Protein AF-A0A292Q1Y1-F1 (afdb_monomer)

pLDDT: mean 87.37, std 14.13, range [41.09, 98.19]

Radius of gyration: 15.3 Å; Cα contacts (8 Å, |Δi|>4): 158; chains: 1; bounding box: 36×31×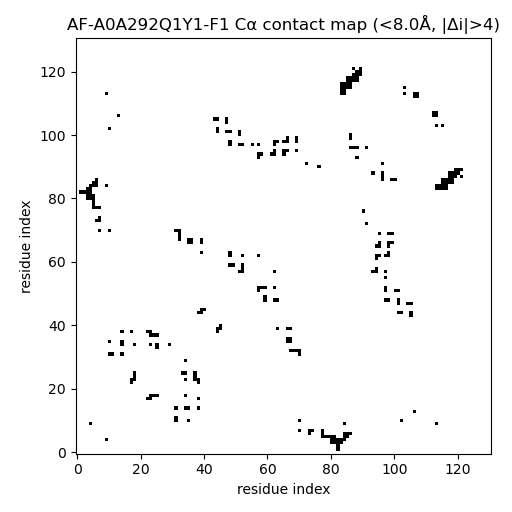50 Å

Organism: NCBI:txid59557

Secondary structure (DSSP, 8-state):
------HHHHHHHHHHHHHHTTSS---TT--HHHHHHHHHTSHHHHHHHHHHHHHTT--HHHHHHHHTTHHHHHTT--PPPPSSEEEEGGGS-HHHHHHHHHHHHHGGGSSSPPPEEEESS----------

Foldseek 3Di:
DLWQAELLRQLVVLLVVCPVVVVFDDPPPDDSLRSLLRVLPDPLLLVLLVVLCVVLVHDSVLLSVCSNVLNVQSVVVDDPRHSAYEAECVSDPSSSSSNSVSSLVSCPPPPPRGHYDYHDDPPPPDDDPDD

Sequence (131 aa):
MKGNFNVRGALEWMVYFAKETGKIQVPKYAGVQTMLNALAGTLRFEEIARKVAVDRCLKFDRLSFRATCLYDEVSKHVHENDLMITVRVKDFTPDECGALIAYLELQKEWPAPLNWVLEEKPVEHGPKATT

Solvent-accessible surface area (backbone atoms only — not comparable to full-atom values): 7664 Å² total; per-residue (Å²): 132,93,66,56,25,26,62,49,53,46,54,52,50,50,42,51,51,32,47,77,71,62,76,39,88,72,64,96,84,60,50,68,53,60,41,42,38,48,48,56,69,31,71,70,35,45,56,42,33,48,49,46,15,60,79,66,77,48,56,48,69,56,19,57,54,32,45,60,57,39,58,67,57,41,65,72,65,75,60,76,62,29,88,48,26,62,50,48,52,91,82,40,55,73,41,46,47,43,29,51,48,26,55,58,56,59,41,63,83,42,89,82,49,80,59,66,48,78,38,87,61,84,81,79,75,67,82,79,81,80,126

Structure (mmCIF, N/CA/C/O backbone):
data_AF-A0A292Q1Y1-F1
#
_entry.id   AF-A0A292Q1Y1-F1
#
loop_
_atom_site.group_PDB
_atom_site.id
_atom_site.type_symbol
_atom_site.label_atom_id
_atom_site.label_alt_id
_atom_site.label_comp_id
_atom_site.label_asym_id
_atom_site.label_entity_id
_atom_site.label_seq_id
_atom_site.pdbx_PDB_ins_code
_atom_site.Cartn_x
_atom_site.Cartn_y
_atom_site.Cartn_z
_atom_site.occupancy
_atom_site.B_iso_or_equiv
_atom_site.auth_seq_id
_atom_site.auth_comp_id
_atom_site.auth_asym_id
_atom_site.auth_atom_id
_atom_site.pdbx_PDB_model_num
ATOM 1 N N . MET A 1 1 ? -19.119 -9.244 1.394 1.00 41.09 1 MET A N 1
ATOM 2 C CA . MET A 1 1 ? -19.296 -8.490 0.136 1.00 41.09 1 MET A CA 1
ATOM 3 C C . MET A 1 1 ? -18.431 -9.151 -0.927 1.00 41.09 1 MET A C 1
ATOM 5 O O . MET A 1 1 ? -17.238 -9.271 -0.699 1.00 41.09 1 MET A O 1
ATOM 9 N N . LYS A 1 2 ? -19.005 -9.633 -2.036 1.00 46.16 2 LYS A N 1
ATOM 10 C CA . LYS A 1 2 ? -18.237 -9.931 -3.258 1.00 46.16 2 LYS A CA 1
ATOM 11 C C . LYS A 1 2 ? -18.226 -8.633 -4.061 1.00 46.16 2 LYS A C 1
ATOM 13 O O . LYS A 1 2 ? -19.143 -8.397 -4.837 1.00 46.16 2 LYS A O 1
ATOM 18 N N . GLY A 1 3 ? -17.328 -7.718 -3.712 1.00 54.69 3 GLY A N 1
ATOM 19 C CA . GLY A 1 3 ? -17.230 -6.441 -4.412 1.00 54.69 3 GLY A CA 1
ATOM 20 C C . GLY A 1 3 ? -16.403 -6.635 -5.672 1.00 54.69 3 GLY A C 1
ATOM 21 O O . GLY A 1 3 ? -15.269 -7.094 -5.576 1.00 54.69 3 GLY A O 1
ATOM 22 N N . ASN A 1 4 ? -16.974 -6.316 -6.832 1.00 65.69 4 ASN A N 1
ATOM 23 C CA . ASN A 1 4 ? -16.168 -6.109 -8.025 1.00 65.69 4 ASN A CA 1
ATOM 24 C C . ASN A 1 4 ? -15.460 -4.767 -7.829 1.00 65.69 4 ASN A C 1
ATOM 26 O O . ASN A 1 4 ? -16.128 -3.734 -7.743 1.00 65.69 4 ASN A O 1
ATOM 30 N N . PHE A 1 5 ? -14.138 -4.786 -7.717 1.00 72.56 5 PHE A N 1
ATOM 31 C CA . PHE A 1 5 ? -13.335 -3.591 -7.489 1.00 72.56 5 PHE A CA 1
ATOM 32 C C . PHE A 1 5 ? -12.304 -3.467 -8.603 1.00 72.56 5 PHE A C 1
ATOM 34 O O . PHE A 1 5 ? -11.547 -4.399 -8.870 1.00 72.56 5 PHE A O 1
ATOM 41 N N . ASN A 1 6 ? -12.221 -2.289 -9.214 1.00 85.31 6 ASN A N 1
ATOM 42 C CA . ASN A 1 6 ? -10.988 -1.882 -9.877 1.00 85.31 6 ASN A CA 1
ATOM 43 C C . ASN A 1 6 ? -9.935 -1.459 -8.829 1.00 85.31 6 ASN A C 1
ATOM 45 O O . ASN A 1 6 ? -10.213 -1.378 -7.630 1.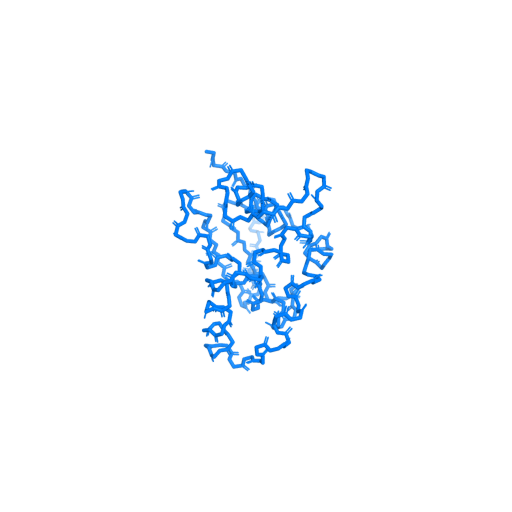00 85.31 6 ASN A O 1
ATOM 49 N N . VAL A 1 7 ? -8.709 -1.176 -9.278 1.00 88.56 7 VAL A N 1
ATOM 50 C CA . VAL A 1 7 ? -7.589 -0.799 -8.394 1.00 88.56 7 VAL A CA 1
ATOM 51 C C . VAL A 1 7 ? -7.935 0.411 -7.515 1.00 88.56 7 VAL A C 1
ATOM 53 O O . VAL A 1 7 ? -7.597 0.429 -6.333 1.00 88.56 7 VAL A O 1
ATOM 56 N N . ARG A 1 8 ? -8.670 1.392 -8.054 1.00 92.06 8 ARG A N 1
ATOM 57 C CA . ARG A 1 8 ? -9.127 2.559 -7.290 1.00 92.06 8 ARG A CA 1
ATOM 58 C C . ARG A 1 8 ? -10.057 2.150 -6.151 1.00 92.06 8 ARG A C 1
ATOM 60 O O . ARG A 1 8 ? -9.803 2.503 -5.002 1.00 92.06 8 ARG A O 1
ATOM 67 N N . GLY A 1 9 ? -11.101 1.386 -6.465 1.00 90.88 9 GLY A N 1
ATOM 68 C CA . GLY A 1 9 ? -12.071 0.908 -5.482 1.00 90.88 9 GLY A CA 1
ATOM 69 C C . GLY A 1 9 ? -11.427 0.034 -4.405 1.00 90.88 9 GLY A C 1
ATOM 70 O O . GLY A 1 9 ? -11.816 0.105 -3.243 1.00 90.88 9 GLY A O 1
ATOM 71 N N . ALA A 1 10 ? -10.392 -0.732 -4.760 1.00 92.00 10 ALA A N 1
ATOM 72 C CA . ALA A 1 10 ? -9.616 -1.503 -3.799 1.00 92.00 10 ALA A CA 1
ATOM 73 C C . ALA A 1 10 ? -8.876 -0.608 -2.793 1.00 92.00 10 ALA A C 1
ATOM 75 O O . ALA A 1 10 ? -8.958 -0.847 -1.589 1.00 92.00 10 ALA A O 1
AT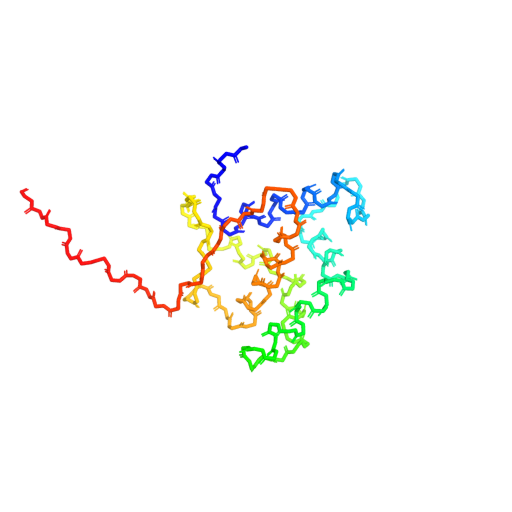OM 76 N N . LEU A 1 11 ? -8.197 0.444 -3.265 1.00 94.00 11 LEU A N 1
ATOM 77 C CA . LEU A 1 11 ? -7.515 1.398 -2.386 1.00 94.00 11 LEU A CA 1
ATOM 78 C C . LEU A 1 11 ? -8.503 2.155 -1.492 1.00 94.00 11 LEU A C 1
ATOM 80 O O . LEU A 1 11 ? -8.236 2.316 -0.302 1.00 94.00 11 LEU A O 1
ATOM 84 N N . GLU A 1 12 ? -9.649 2.574 -2.038 1.00 94.44 12 GLU A N 1
ATOM 85 C CA . GLU A 1 12 ? -10.730 3.196 -1.266 1.00 94.44 12 GLU A CA 1
ATOM 86 C C . GLU A 1 12 ? -11.222 2.249 -0.158 1.00 94.44 12 GLU A C 1
ATOM 88 O O . GLU A 1 12 ? -11.217 2.621 1.017 1.00 94.44 12 GLU A O 1
ATOM 93 N N . TRP A 1 13 ? -11.568 1.001 -0.495 1.00 93.06 13 TRP A N 1
ATOM 94 C CA . TRP A 1 13 ? -11.984 -0.001 0.490 1.00 93.06 13 TRP A CA 1
ATOM 95 C C . TRP A 1 13 ? -10.931 -0.189 1.583 1.00 93.06 13 TRP A C 1
ATOM 97 O O . TRP A 1 13 ? -11.262 -0.172 2.769 1.00 93.06 13 TRP A O 1
ATOM 107 N N . MET A 1 14 ? -9.658 -0.310 1.197 1.00 94.56 14 MET A N 1
ATOM 108 C CA . MET A 1 14 ? -8.575 -0.531 2.144 1.00 94.56 14 MET A CA 1
ATOM 109 C C . MET A 1 14 ? -8.439 0.604 3.158 1.00 94.56 14 MET A C 1
ATOM 111 O O . MET A 1 14 ? -8.292 0.339 4.352 1.00 94.56 14 MET A O 1
ATOM 115 N N . VAL A 1 15 ? -8.470 1.865 2.715 1.00 95.69 15 VAL A N 1
ATOM 116 C CA . VAL A 1 15 ? -8.299 2.995 3.639 1.00 95.69 15 VAL A CA 1
ATOM 117 C C . VAL A 1 15 ? -9.472 3.143 4.598 1.00 95.69 15 VAL A C 1
ATOM 119 O O . VAL A 1 15 ? -9.258 3.435 5.776 1.00 95.69 15 VAL A O 1
ATOM 122 N N . TYR A 1 16 ? -10.701 2.904 4.130 1.00 94.81 16 TYR A N 1
ATOM 123 C CA . TYR A 1 16 ? -11.882 2.949 4.987 1.00 94.81 16 TYR A CA 1
ATOM 124 C C . TYR A 1 16 ? -11.877 1.794 5.982 1.00 94.81 16 TYR A C 1
ATOM 126 O O . TYR A 1 16 ? -12.045 2.032 7.176 1.00 94.81 16 TYR A O 1
ATOM 134 N N . PHE A 1 17 ? -11.556 0.581 5.530 1.00 94.31 17 PHE A N 1
ATOM 135 C CA . PHE A 1 17 ? -11.391 -0.570 6.411 1.00 94.31 17 PHE A CA 1
ATOM 136 C C . PHE A 1 17 ? -10.322 -0.314 7.481 1.00 94.31 17 PHE A C 1
ATOM 138 O O . PHE A 1 17 ? -10.547 -0.547 8.669 1.00 94.31 17 PHE A O 1
ATOM 145 N N . ALA A 1 18 ? -9.156 0.205 7.089 1.00 94.75 18 ALA A N 1
ATOM 146 C CA . ALA A 1 18 ? -8.069 0.506 8.013 1.00 94.75 18 ALA A CA 1
ATOM 147 C C . ALA A 1 18 ? -8.460 1.565 9.051 1.00 94.75 18 ALA A C 1
ATOM 149 O O . ALA A 1 18 ? -8.109 1.434 10.224 1.00 94.75 18 ALA A O 1
ATOM 150 N N . LYS A 1 19 ? -9.202 2.597 8.639 1.00 95.38 19 LYS A N 1
ATOM 151 C CA . LYS A 1 19 ? -9.719 3.630 9.538 1.00 95.38 19 LYS A CA 1
ATOM 152 C C . LYS A 1 19 ? -10.752 3.066 10.516 1.00 95.38 19 LYS A C 1
ATOM 154 O O . LYS A 1 19 ? -10.638 3.301 11.714 1.00 95.38 19 LYS A O 1
ATOM 159 N N . GLU A 1 20 ? -11.737 2.317 10.026 1.00 94.06 20 GLU A N 1
ATOM 160 C CA . GLU A 1 20 ? -12.821 1.749 10.842 1.00 94.06 20 GLU A CA 1
ATOM 161 C C . GLU A 1 20 ? -12.319 0.698 11.837 1.00 94.06 20 GLU A C 1
ATOM 163 O O . GLU A 1 20 ? -12.832 0.598 12.948 1.00 94.06 20 GLU A O 1
ATOM 168 N N . THR A 1 21 ? -11.278 -0.050 11.469 1.00 93.62 21 THR A N 1
ATOM 169 C CA . THR A 1 21 ? -10.661 -1.071 12.332 1.00 93.62 21 THR A CA 1
ATOM 170 C C . THR A 1 21 ? -9.507 -0.545 13.188 1.00 93.62 21 THR A C 1
ATOM 172 O O . THR A 1 21 ? -8.843 -1.328 13.866 1.00 93.62 21 THR A O 1
ATOM 175 N N . GLY A 1 22 ? -9.246 0.767 13.172 1.00 93.44 22 GLY A N 1
ATOM 176 C CA . GLY A 1 22 ? -8.222 1.404 14.005 1.00 93.44 22 GLY A CA 1
ATOM 177 C C . GLY A 1 22 ? -6.773 1.096 13.610 1.00 93.44 22 GLY A C 1
ATOM 178 O O . GLY A 1 22 ? -5.865 1.346 14.399 1.00 93.44 22 GLY A O 1
ATOM 179 N N . LYS A 1 23 ? -6.529 0.575 12.400 1.00 93.44 23 LYS A N 1
ATOM 180 C CA . LYS A 1 23 ? -5.173 0.336 11.861 1.00 93.44 23 LYS A CA 1
ATOM 181 C C . LYS A 1 23 ? -4.429 1.632 11.544 1.00 93.44 23 LYS A C 1
ATOM 183 O O . LYS A 1 23 ? -3.203 1.637 11.518 1.00 93.44 23 LYS A O 1
ATOM 188 N N . ILE A 1 24 ? -5.167 2.712 11.297 1.00 95.31 24 ILE A N 1
ATOM 189 C CA . ILE A 1 24 ? -4.640 4.066 11.118 1.00 95.31 24 ILE A CA 1
ATOM 190 C C . ILE A 1 24 ? -5.460 5.058 11.940 1.00 95.31 24 ILE A C 1
ATOM 192 O O . ILE A 1 24 ? -6.661 4.876 12.139 1.00 95.31 24 ILE A O 1
ATOM 196 N N . GLN A 1 25 ? -4.818 6.140 12.372 1.00 95.00 25 GLN A N 1
AT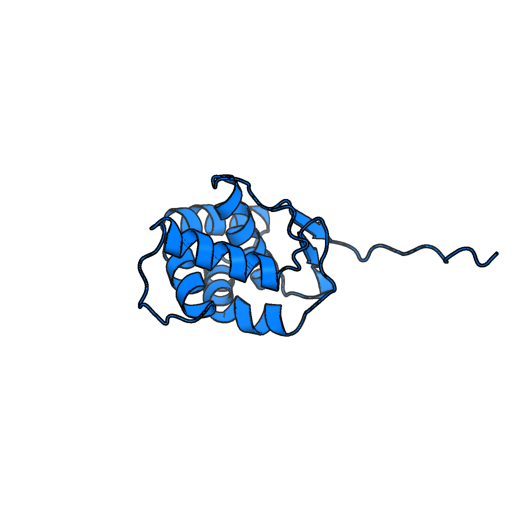OM 197 C CA . GLN A 1 25 ? -5.479 7.272 13.014 1.00 95.00 25 GLN A CA 1
ATOM 198 C C . GLN A 1 25 ? -5.367 8.488 12.102 1.00 95.00 25 GLN A C 1
ATOM 200 O O . GLN A 1 25 ? -4.274 8.935 11.768 1.00 95.00 25 GLN A O 1
ATOM 205 N N . VAL A 1 26 ? -6.512 9.010 11.677 1.00 95.31 26 VAL A N 1
ATOM 206 C CA . VAL A 1 26 ? -6.605 10.139 10.749 1.00 95.31 26 VAL A CA 1
ATOM 207 C C . VAL A 1 26 ? -7.750 11.063 11.165 1.00 95.31 26 VAL A C 1
ATOM 209 O O . VAL A 1 26 ? -8.695 10.606 11.817 1.00 95.31 26 VAL A O 1
ATOM 212 N N . PRO A 1 27 ? -7.728 12.350 10.772 1.00 94.12 27 PRO A N 1
ATOM 213 C CA . PRO A 1 27 ? -8.857 13.249 10.985 1.00 94.12 27 PRO A CA 1
ATOM 214 C C . PRO A 1 27 ? -10.176 12.686 10.437 1.00 94.12 27 PRO A C 1
ATOM 216 O O . PRO A 1 27 ? -10.201 11.947 9.448 1.00 94.12 27 PRO A O 1
ATOM 219 N N . LYS A 1 28 ? -11.302 13.093 11.041 1.00 87.12 28 LYS A N 1
ATOM 220 C CA . LYS A 1 28 ? -12.647 12.611 10.675 1.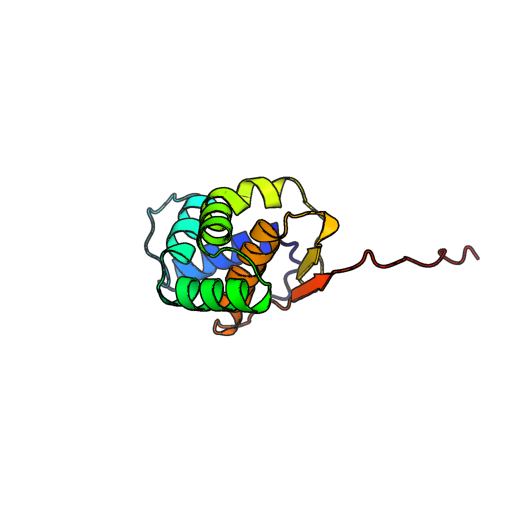00 87.12 28 LYS A CA 1
ATOM 221 C C . LYS A 1 28 ? -12.918 12.695 9.168 1.00 87.12 28 LYS A C 1
ATOM 223 O O . LYS A 1 28 ? -13.454 11.740 8.608 1.00 87.12 28 LYS A O 1
ATOM 228 N N . TYR A 1 29 ? -12.494 13.783 8.527 1.00 91.06 29 TYR A N 1
ATOM 229 C CA . TYR A 1 29 ? -12.717 14.072 7.106 1.00 91.06 29 TYR A CA 1
ATOM 230 C C . TYR A 1 29 ? -11.444 13.945 6.252 1.00 91.06 29 TYR A C 1
ATOM 232 O O . TYR A 1 29 ? -11.281 14.666 5.273 1.00 91.06 29 TYR A O 1
ATOM 240 N N . ALA A 1 30 ? -10.518 13.057 6.626 1.00 93.25 30 ALA A N 1
ATOM 241 C CA . ALA A 1 30 ? -9.339 12.779 5.809 1.00 93.25 30 ALA A CA 1
ATOM 242 C C . ALA A 1 30 ? -9.727 12.208 4.432 1.00 93.25 30 ALA A C 1
ATOM 244 O O . ALA A 1 30 ? -10.577 11.320 4.344 1.00 93.25 30 ALA A O 1
ATOM 245 N N . GLY A 1 31 ? -9.085 12.708 3.372 1.00 95.19 31 GLY A N 1
ATOM 246 C CA . GLY A 1 31 ? -9.222 12.171 2.017 1.00 95.19 31 GLY A CA 1
ATOM 247 C C . GLY A 1 31 ? -8.467 10.851 1.831 1.00 95.19 31 GLY A C 1
ATOM 248 O O . GLY A 1 31 ? -7.636 10.476 2.661 1.00 95.19 31 GLY A O 1
ATOM 249 N N . VAL A 1 32 ? -8.725 10.158 0.716 1.00 95.69 32 VAL A N 1
ATOM 250 C CA . VAL A 1 32 ? -8.134 8.837 0.423 1.00 95.69 32 VAL A CA 1
ATOM 251 C C . VAL A 1 32 ? -6.609 8.879 0.430 1.00 95.69 32 VAL A C 1
ATOM 253 O O . VAL A 1 32 ? -5.999 8.093 1.147 1.00 95.69 32 VAL A O 1
ATOM 256 N N . GLN A 1 33 ? -5.981 9.842 -0.255 1.00 96.25 33 GLN A N 1
ATOM 257 C CA . GLN A 1 33 ? -4.517 9.950 -0.263 1.00 96.25 33 GLN A CA 1
ATOM 258 C C . GLN A 1 33 ? -3.937 10.205 1.137 1.00 96.25 33 GLN A C 1
ATOM 260 O O . GLN A 1 33 ? -2.923 9.621 1.500 1.00 96.25 33 GLN A O 1
ATOM 265 N N . THR A 1 34 ? -4.593 11.014 1.975 1.00 96.31 34 THR A N 1
ATOM 266 C CA . THR A 1 34 ? -4.157 11.218 3.367 1.00 96.31 34 THR A CA 1
ATOM 267 C C . THR A 1 34 ? -4.185 9.911 4.159 1.00 96.31 34 THR A C 1
ATOM 269 O O . THR A 1 34 ? -3.273 9.637 4.936 1.00 96.31 34 THR A O 1
ATOM 272 N N . MET A 1 35 ? -5.209 9.084 3.952 1.00 97.19 35 MET A N 1
ATOM 273 C CA . MET A 1 35 ? -5.307 7.780 4.604 1.00 97.19 35 MET A CA 1
ATOM 274 C C . MET A 1 35 ? -4.305 6.762 4.040 1.00 97.19 35 MET A C 1
ATOM 276 O O . MET A 1 35 ? -3.734 5.988 4.807 1.00 97.19 35 MET A O 1
ATOM 280 N N . LEU A 1 36 ? -4.024 6.800 2.735 1.00 97.38 36 LEU A N 1
ATOM 281 C CA . LEU A 1 36 ? -2.953 6.016 2.112 1.00 97.38 36 LEU A CA 1
ATOM 282 C C . LEU A 1 36 ? -1.578 6.404 2.661 1.00 97.38 36 LEU A C 1
ATOM 284 O O . LEU A 1 36 ? -0.777 5.514 2.937 1.00 97.38 36 LEU A O 1
ATOM 288 N N . ASN A 1 37 ? -1.323 7.695 2.891 1.00 96.69 37 ASN A N 1
ATOM 289 C CA . ASN A 1 37 ? -0.087 8.170 3.520 1.00 96.69 37 ASN A CA 1
ATOM 290 C C . ASN A 1 37 ? 0.041 7.645 4.953 1.00 96.69 37 ASN A C 1
ATOM 292 O O . ASN A 1 37 ? 1.118 7.218 5.357 1.00 96.69 37 ASN A O 1
ATOM 296 N N . ALA A 1 38 ? -1.060 7.634 5.710 1.00 96.56 38 ALA A N 1
ATOM 297 C CA . ALA A 1 38 ? -1.073 7.065 7.054 1.00 96.56 38 ALA A CA 1
ATOM 298 C C . ALA A 1 38 ? -0.771 5.557 7.039 1.00 96.56 38 ALA A C 1
ATOM 300 O O . ALA A 1 38 ? 0.014 5.094 7.861 1.00 96.56 38 ALA A O 1
ATOM 301 N N . LEU A 1 39 ? -1.330 4.801 6.083 1.00 95.94 39 LEU A N 1
ATOM 302 C CA . LEU A 1 39 ? -0.985 3.389 5.880 1.00 95.94 39 LEU A CA 1
ATOM 303 C C . LEU A 1 39 ? 0.486 3.212 5.485 1.00 95.94 39 LEU A C 1
ATOM 305 O O . LEU A 1 39 ? 1.160 2.349 6.044 1.00 95.94 39 LEU A O 1
ATOM 309 N N . ALA A 1 40 ? 0.987 4.045 4.570 1.00 95.81 40 ALA A N 1
ATOM 310 C CA . ALA A 1 40 ? 2.371 3.999 4.110 1.00 95.81 40 ALA A CA 1
ATOM 311 C C . ALA A 1 40 ? 3.382 4.298 5.226 1.00 95.81 40 ALA A C 1
ATOM 313 O O . ALA A 1 40 ? 4.491 3.777 5.208 1.00 95.81 40 ALA A O 1
ATOM 314 N N . GLY A 1 41 ? 2.984 5.104 6.212 1.00 94.88 41 GLY A N 1
ATOM 315 C CA . GLY A 1 41 ? 3.781 5.404 7.400 1.00 94.88 41 GLY A CA 1
ATOM 316 C C . GLY A 1 41 ? 3.781 4.305 8.467 1.00 94.88 41 GLY A C 1
ATOM 317 O O . GLY A 1 41 ? 4.435 4.467 9.494 1.00 94.88 41 GLY A O 1
ATOM 318 N N . THR A 1 42 ? 3.048 3.202 8.280 1.00 95.25 42 THR A N 1
ATOM 319 C CA . THR A 1 42 ? 3.089 2.079 9.227 1.00 95.25 42 THR A CA 1
ATOM 320 C C . THR A 1 42 ? 4.350 1.239 9.027 1.00 95.25 42 THR A C 1
ATOM 322 O O . THR A 1 42 ? 4.749 0.969 7.894 1.00 95.25 42 THR A O 1
ATOM 325 N N . LEU A 1 43 ? 4.929 0.734 10.125 1.00 96.00 43 LEU A N 1
ATOM 326 C CA . LEU A 1 43 ? 6.081 -0.181 10.071 1.00 96.00 43 LEU A CA 1
ATOM 327 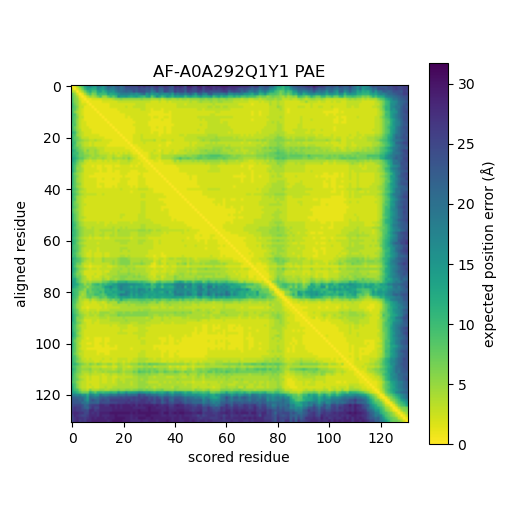C C . LEU A 1 43 ? 5.802 -1.400 9.181 1.00 96.00 43 LEU A C 1
ATOM 329 O O . LEU A 1 43 ? 6.662 -1.832 8.420 1.00 96.00 43 LEU A O 1
ATOM 333 N N . ARG A 1 44 ? 4.569 -1.920 9.229 1.00 95.50 44 ARG A N 1
ATOM 334 C CA . ARG A 1 44 ? 4.178 -3.084 8.432 1.00 95.50 44 ARG A CA 1
ATOM 335 C C . ARG A 1 44 ? 4.198 -2.793 6.935 1.00 95.50 44 ARG A C 1
ATOM 337 O O . ARG A 1 44 ? 4.664 -3.625 6.162 1.00 95.50 44 ARG A O 1
ATOM 344 N N . PHE A 1 45 ? 3.708 -1.625 6.519 1.00 95.94 45 PHE A N 1
ATOM 345 C CA . PHE A 1 45 ? 3.804 -1.226 5.120 1.00 95.94 45 PHE A CA 1
ATOM 346 C C . PHE A 1 45 ? 5.263 -1.055 4.700 1.00 95.94 45 PHE A C 1
ATOM 348 O O . PHE A 1 45 ? 5.637 -1.542 3.639 1.00 95.94 45 PHE A O 1
ATOM 355 N N . GLU A 1 46 ? 6.091 -0.413 5.527 1.00 97.06 46 GLU A N 1
ATOM 356 C CA . GLU A 1 46 ? 7.509 -0.215 5.227 1.00 97.06 46 GLU A CA 1
ATOM 357 C C . GLU A 1 46 ? 8.243 -1.547 4.995 1.00 97.06 46 GLU A C 1
ATOM 359 O O . GLU A 1 46 ? 8.953 -1.690 3.999 1.00 97.06 46 GLU A O 1
ATOM 364 N N . GLU A 1 47 ? 8.037 -2.542 5.862 1.00 97.56 47 GLU A N 1
ATOM 365 C CA . GLU A 1 47 ? 8.606 -3.889 5.709 1.00 97.56 47 GLU A CA 1
ATOM 366 C C . GLU A 1 47 ? 8.220 -4.525 4.368 1.00 97.56 47 GLU A C 1
ATOM 368 O O . GLU A 1 47 ? 9.073 -5.037 3.635 1.00 97.56 47 GLU A O 1
ATOM 373 N N . ILE A 1 48 ? 6.931 -4.462 4.028 1.00 97.69 48 ILE A N 1
ATOM 374 C CA . ILE A 1 48 ? 6.396 -5.008 2.780 1.00 97.69 48 ILE A CA 1
ATOM 375 C C . ILE A 1 48 ? 6.966 -4.249 1.579 1.00 97.69 48 ILE A C 1
ATOM 377 O O . ILE A 1 48 ? 7.445 -4.869 0.633 1.00 97.69 48 ILE A O 1
ATOM 381 N N . ALA A 1 49 ? 6.975 -2.918 1.619 1.00 97.12 49 ALA A N 1
ATOM 382 C CA . ALA A 1 49 ? 7.489 -2.070 0.551 1.00 97.12 49 ALA A CA 1
ATOM 383 C C . ALA A 1 49 ? 8.989 -2.294 0.305 1.00 97.12 49 ALA A C 1
ATOM 385 O O . ALA A 1 49 ? 9.421 -2.339 -0.848 1.00 97.12 49 ALA A O 1
ATOM 386 N N . ARG A 1 50 ? 9.790 -2.507 1.359 1.00 98.19 50 ARG A N 1
ATOM 387 C CA . ARG A 1 50 ? 11.207 -2.890 1.229 1.00 98.19 50 ARG A CA 1
ATOM 388 C C . ARG A 1 50 ? 11.360 -4.244 0.549 1.00 98.19 50 ARG A C 1
ATOM 390 O O . ARG A 1 50 ? 12.184 -4.367 -0.355 1.00 98.19 50 ARG A O 1
ATOM 397 N N . LYS A 1 51 ? 10.549 -5.235 0.931 1.00 97.88 51 LYS A N 1
ATOM 398 C CA . LYS A 1 51 ? 10.552 -6.549 0.280 1.00 97.88 51 LYS A CA 1
ATOM 399 C C . LYS A 1 51 ? 10.179 -6.443 -1.201 1.00 97.88 51 LYS A C 1
ATOM 401 O O . LYS A 1 51 ? 10.920 -6.934 -2.043 1.00 97.88 51 LYS A O 1
ATOM 406 N N . VAL A 1 52 ? 9.101 -5.728 -1.527 1.00 97.44 52 VAL A N 1
ATOM 407 C CA . VAL A 1 52 ? 8.680 -5.486 -2.917 1.00 97.44 52 VAL A CA 1
ATOM 408 C C . VAL A 1 52 ? 9.778 -4.780 -3.715 1.00 97.44 52 VAL A C 1
ATOM 410 O O . VAL A 1 52 ? 10.026 -5.141 -4.865 1.00 97.44 52 VAL A O 1
ATOM 413 N N . ALA A 1 53 ? 10.463 -3.801 -3.117 1.00 97.25 53 ALA A N 1
ATOM 414 C CA . ALA A 1 53 ? 11.564 -3.108 -3.774 1.00 97.25 53 ALA A CA 1
ATOM 415 C C . ALA A 1 53 ? 12.732 -4.053 -4.098 1.00 97.25 53 ALA A C 1
ATOM 417 O O . ALA A 1 53 ? 13.255 -4.005 -5.209 1.00 97.25 53 ALA A O 1
ATOM 418 N N . VAL A 1 54 ? 13.106 -4.945 -3.176 1.00 97.56 54 VAL A N 1
ATOM 419 C CA . VAL A 1 54 ? 14.141 -5.964 -3.417 1.00 97.56 54 VAL A CA 1
ATOM 420 C C . VAL A 1 54 ? 13.700 -6.944 -4.505 1.00 97.56 54 VAL A C 1
ATOM 422 O O . VAL A 1 54 ? 14.407 -7.101 -5.501 1.00 97.56 54 VAL A O 1
ATOM 425 N N . ASP A 1 55 ? 12.514 -7.536 -4.357 1.00 96.38 55 ASP A N 1
ATOM 426 C CA . ASP A 1 55 ? 11.996 -8.581 -5.248 1.00 96.38 55 ASP A CA 1
ATOM 427 C C . ASP A 1 55 ? 11.831 -8.086 -6.696 1.00 96.38 55 ASP A C 1
ATOM 429 O O . ASP A 1 55 ? 11.973 -8.859 -7.642 1.00 96.38 55 ASP A O 1
ATOM 433 N N . ARG A 1 56 ? 11.553 -6.789 -6.885 1.00 93.88 56 ARG A N 1
ATOM 434 C CA . ARG A 1 56 ? 11.353 -6.168 -8.206 1.00 93.88 56 ARG A CA 1
ATOM 435 C C . ARG A 1 56 ? 12.524 -5.298 -8.674 1.00 93.88 56 ARG A C 1
ATOM 437 O O . ARG A 1 56 ? 12.383 -4.594 -9.671 1.00 93.88 56 ARG A O 1
ATOM 444 N N . CYS A 1 57 ? 13.657 -5.321 -7.968 1.00 95.94 57 CYS A N 1
ATOM 445 C CA . CYS A 1 57 ? 14.835 -4.492 -8.260 1.00 95.94 57 CYS A CA 1
ATOM 446 C C . CYS A 1 57 ? 14.527 -2.979 -8.369 1.00 95.94 57 CYS A C 1
ATOM 448 O O . CYS A 1 57 ? 15.086 -2.272 -9.211 1.00 95.94 57 CYS A O 1
ATOM 450 N N . LEU A 1 58 ? 13.633 -2.473 -7.516 1.00 96.69 58 LEU A N 1
ATOM 451 C CA . LEU A 1 58 ? 13.236 -1.065 -7.443 1.00 96.69 58 LEU A CA 1
ATOM 452 C C . LEU A 1 58 ? 13.996 -0.325 -6.338 1.00 96.69 58 LEU A C 1
ATOM 454 O O . LEU A 1 58 ? 14.555 -0.913 -5.411 1.00 96.69 58 LEU A O 1
ATOM 458 N N . LYS A 1 59 ? 13.972 1.009 -6.399 1.00 96.69 59 LYS A N 1
ATOM 459 C CA . LYS A 1 59 ? 14.469 1.852 -5.306 1.00 96.69 59 LYS A CA 1
ATOM 460 C C . LYS A 1 59 ? 13.346 2.098 -4.307 1.00 96.69 59 LYS A C 1
ATOM 462 O O . LYS A 1 59 ? 12.350 2.723 -4.665 1.00 96.69 59 LYS A O 1
ATOM 467 N N . PHE A 1 60 ? 13.547 1.681 -3.056 1.00 96.19 60 PHE A N 1
ATOM 468 C CA . PHE A 1 60 ? 12.580 1.890 -1.974 1.00 96.19 60 PHE A CA 1
ATOM 469 C C . PHE A 1 60 ? 12.114 3.349 -1.885 1.00 96.19 60 PHE A C 1
ATOM 471 O O . PHE A 1 60 ? 10.916 3.593 -1.875 1.00 96.19 60 PHE A O 1
ATOM 478 N N . ASP A 1 61 ? 13.029 4.321 -1.936 1.00 95.25 61 ASP A N 1
ATOM 479 C CA . ASP A 1 61 ? 12.668 5.742 -1.830 1.00 95.25 61 ASP A CA 1
ATOM 480 C C . ASP A 1 61 ? 11.726 6.210 -2.949 1.00 95.25 61 ASP A C 1
ATOM 482 O O . ASP A 1 61 ? 10.838 7.026 -2.714 1.00 95.25 61 ASP A O 1
ATOM 486 N N . ARG A 1 62 ? 11.885 5.677 -4.170 1.00 95.12 62 ARG A N 1
ATOM 487 C CA . ARG A 1 62 ? 11.006 6.015 -5.300 1.00 95.12 62 ARG A CA 1
ATOM 488 C C . ARG A 1 62 ? 9.631 5.386 -5.137 1.00 95.12 62 ARG A C 1
ATOM 490 O O . ARG A 1 62 ? 8.634 6.075 -5.323 1.00 95.12 62 ARG A O 1
ATOM 497 N N . LEU A 1 63 ? 9.584 4.114 -4.752 1.00 94.88 63 LEU A N 1
ATOM 498 C CA . LEU A 1 63 ? 8.343 3.399 -4.458 1.00 94.88 63 LEU A CA 1
ATOM 499 C C . LEU A 1 63 ? 7.571 4.093 -3.327 1.00 94.88 63 LEU A C 1
ATOM 501 O O . LEU A 1 63 ? 6.390 4.399 -3.479 1.00 94.88 63 LEU A O 1
ATOM 505 N N . SER A 1 64 ? 8.247 4.405 -2.223 1.00 92.81 64 SER A N 1
ATOM 506 C CA . SER A 1 64 ? 7.665 5.094 -1.069 1.00 92.81 64 SER A CA 1
ATOM 507 C C . SER A 1 64 ? 7.169 6.489 -1.434 1.00 92.81 64 SER A C 1
ATOM 509 O O . SER A 1 64 ? 6.066 6.862 -1.045 1.00 92.81 64 SER A O 1
ATOM 511 N N . PHE A 1 65 ? 7.920 7.240 -2.246 1.00 93.94 65 PHE A N 1
ATOM 512 C CA . PHE A 1 65 ? 7.443 8.512 -2.786 1.00 93.94 65 PHE A CA 1
ATOM 513 C C . PHE A 1 65 ? 6.160 8.327 -3.607 1.00 93.94 65 PHE A C 1
ATOM 515 O O . PHE A 1 65 ? 5.186 9.045 -3.383 1.00 93.94 65 PHE A O 1
ATOM 522 N N . ARG A 1 66 ? 6.109 7.324 -4.495 1.00 95.25 66 ARG A N 1
ATOM 523 C CA . ARG A 1 66 ? 4.906 7.031 -5.290 1.00 95.25 66 ARG A CA 1
ATOM 524 C C . ARG A 1 66 ? 3.707 6.659 -4.435 1.00 95.25 66 ARG A C 1
ATOM 526 O O . ARG A 1 66 ? 2.615 7.118 -4.741 1.00 95.25 66 ARG A O 1
ATOM 533 N N . ALA A 1 67 ? 3.888 5.928 -3.335 1.00 93.50 67 ALA A N 1
ATOM 534 C CA . ALA A 1 67 ? 2.799 5.633 -2.402 1.00 93.50 67 ALA A CA 1
ATOM 535 C C . ALA A 1 67 ? 2.098 6.915 -1.896 1.00 93.50 67 ALA A C 1
ATOM 537 O O . ALA A 1 67 ? 0.882 6.919 -1.698 1.00 93.50 67 ALA A O 1
ATOM 538 N N . THR A 1 68 ? 2.835 8.029 -1.779 1.00 89.38 68 THR A N 1
ATOM 539 C CA . THR A 1 68 ? 2.293 9.308 -1.288 1.00 89.38 68 THR A CA 1
ATOM 540 C C . THR A 1 68 ? 1.506 10.143 -2.303 1.00 89.38 68 THR A C 1
ATOM 542 O O . THR A 1 68 ? 0.848 11.108 -1.910 1.00 89.38 68 THR A O 1
ATOM 545 N N . CYS A 1 69 ? 1.530 9.770 -3.585 1.00 89.88 69 CYS A N 1
ATOM 546 C CA . CYS A 1 69 ? 0.782 10.431 -4.663 1.00 89.88 69 CYS A CA 1
ATOM 547 C C . CYS A 1 69 ? 0.012 9.446 -5.566 1.00 89.88 69 CYS A C 1
ATOM 549 O O . CYS A 1 69 ? -0.470 9.816 -6.634 1.00 89.88 69 CYS A O 1
ATOM 551 N N . LEU A 1 70 ? -0.111 8.186 -5.139 1.00 91.62 70 LEU A N 1
ATOM 552 C CA . LEU A 1 70 ? -0.614 7.079 -5.953 1.00 91.62 70 LEU A CA 1
ATOM 553 C C . LEU A 1 70 ? -2.085 7.221 -6.357 1.00 91.62 70 LEU A C 1
ATOM 555 O O . LEU A 1 70 ? -2.486 6.750 -7.420 1.00 91.62 70 LEU A O 1
ATOM 559 N N . TYR A 1 71 ? -2.907 7.829 -5.502 1.00 93.06 71 TYR A N 1
ATOM 560 C CA . TYR A 1 71 ? -4.354 7.853 -5.696 1.00 93.06 71 TYR A CA 1
ATOM 561 C C . TYR A 1 71 ? -4.771 8.660 -6.926 1.00 93.06 71 TYR A C 1
ATOM 563 O O . TYR A 1 71 ? -5.700 8.265 -7.637 1.00 93.06 71 TYR A O 1
ATOM 571 N N . ASP A 1 72 ? -4.064 9.755 -7.203 1.00 89.12 72 ASP A N 1
ATOM 572 C CA . ASP A 1 72 ? -4.322 10.587 -8.376 1.00 89.12 72 ASP A CA 1
ATOM 573 C C . ASP A 1 72 ? -4.016 9.821 -9.666 1.00 89.12 72 ASP A C 1
ATOM 575 O O . ASP A 1 72 ? -4.787 9.899 -10.619 1.00 89.12 72 ASP A O 1
ATOM 579 N N . GLU A 1 73 ? -2.943 9.024 -9.689 1.00 89.56 73 GLU A N 1
ATOM 580 C CA . GLU A 1 73 ? -2.590 8.201 -10.852 1.00 89.56 73 GLU A CA 1
ATOM 581 C C . GLU A 1 73 ? -3.595 7.069 -11.067 1.00 89.56 73 GLU A C 1
ATOM 583 O O . GLU A 1 73 ? -4.145 6.912 -12.156 1.00 89.56 73 GLU A O 1
ATOM 588 N N . VAL A 1 74 ? -3.941 6.329 -10.013 1.00 88.50 74 VAL A N 1
ATOM 589 C CA . VAL A 1 74 ? -4.941 5.252 -10.097 1.00 88.50 74 VAL A CA 1
ATOM 590 C C . VAL A 1 74 ? -6.313 5.783 -10.532 1.00 88.50 74 VAL A C 1
ATOM 592 O O . VAL A 1 74 ? -7.052 5.098 -11.239 1.00 88.50 74 VAL A O 1
ATOM 595 N N . SER A 1 75 ? -6.644 7.027 -10.178 1.00 86.88 75 SER A N 1
ATOM 596 C CA . SER A 1 75 ? -7.889 7.683 -10.592 1.00 86.88 75 SER A CA 1
ATOM 597 C C . SER A 1 75 ? -7.936 8.064 -12.075 1.00 86.88 75 SER A C 1
ATOM 599 O O . SER A 1 75 ? -9.028 8.313 -12.584 1.00 86.88 75 SER A O 1
ATOM 601 N N . LYS A 1 76 ? -6.800 8.085 -12.785 1.00 86.00 76 LYS A N 1
ATOM 602 C CA . LYS A 1 76 ? -6.747 8.299 -14.245 1.00 86.00 76 LYS A CA 1
ATOM 603 C C . LYS A 1 76 ? -6.985 7.008 -15.032 1.00 86.00 76 LYS A C 1
ATOM 605 O O . LYS A 1 76 ? -7.443 7.064 -16.169 1.00 86.00 76 LYS A O 1
ATOM 610 N N . HIS A 1 77 ? -6.720 5.854 -14.419 1.00 79.06 77 HIS A N 1
ATOM 611 C CA . HIS A 1 77 ? -6.797 4.530 -15.043 1.00 79.06 77 HIS A CA 1
ATOM 612 C C . HIS A 1 77 ? -8.017 3.737 -14.549 1.00 79.06 77 HIS A C 1
ATOM 614 O O . HIS A 1 77 ? -7.906 2.603 -14.078 1.00 79.06 77 HIS A O 1
ATOM 620 N N . VAL A 1 78 ? -9.204 4.349 -14.630 1.00 69.50 78 VAL A N 1
ATOM 621 C CA . VAL A 1 78 ? -10.457 3.705 -14.207 1.00 69.50 78 VAL A CA 1
ATOM 622 C C . VAL A 1 78 ? -10.887 2.687 -15.258 1.00 69.50 78 VAL A C 1
ATOM 624 O O . VAL A 1 78 ? -11.530 3.020 -16.249 1.00 69.50 78 VAL A O 1
ATOM 627 N N . HIS A 1 79 ? -10.531 1.431 -15.013 1.00 71.88 79 HIS A N 1
ATOM 628 C CA . HIS A 1 79 ? -11.087 0.285 -15.727 1.00 71.88 79 HIS A CA 1
ATOM 629 C C . HIS A 1 79 ? -12.419 -0.147 -15.110 1.00 71.88 79 HIS A C 1
ATOM 631 O O . HIS A 1 79 ? -12.755 0.243 -13.983 1.00 71.88 79 HIS A O 1
ATOM 637 N N . GLU A 1 80 ? -13.167 -0.968 -15.846 1.00 74.88 80 GLU A N 1
ATOM 638 C CA . GLU A 1 80 ? -14.367 -1.627 -15.330 1.00 74.88 80 GLU A CA 1
ATOM 639 C C . GLU A 1 80 ? -14.055 -2.440 -14.061 1.00 74.88 80 GLU A C 1
ATOM 641 O O . GLU A 1 80 ? -12.912 -2.805 -13.775 1.00 74.88 80 GLU A O 1
ATOM 646 N N . ASN A 1 81 ? -15.083 -2.671 -13.249 1.00 73.00 81 ASN A N 1
ATOM 647 C CA . ASN A 1 81 ? -14.930 -3.381 -11.990 1.00 73.00 81 ASN A CA 1
ATOM 648 C C . ASN A 1 81 ? -14.726 -4.880 -12.238 1.00 73.00 81 ASN A C 1
ATOM 650 O O . ASN A 1 81 ? -15.643 -5.568 -12.689 1.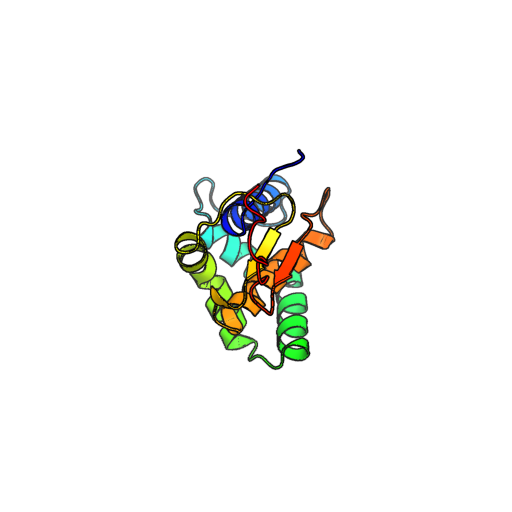00 73.00 81 ASN A O 1
ATOM 654 N N . ASP A 1 82 ? -13.558 -5.385 -11.853 1.00 69.25 82 ASP A N 1
ATOM 655 C CA . ASP A 1 82 ? -13.190 -6.789 -12.002 1.00 69.25 82 ASP A CA 1
ATOM 656 C C . ASP A 1 82 ? -13.548 -7.606 -10.741 1.00 69.25 82 ASP A C 1
ATOM 658 O O . ASP A 1 82 ? -13.550 -7.095 -9.618 1.00 69.25 82 ASP A O 1
ATOM 662 N N . LEU A 1 83 ? -13.826 -8.907 -10.912 1.00 71.50 83 LEU A N 1
ATOM 663 C CA . LEU A 1 83 ? -13.983 -9.864 -9.795 1.00 71.50 83 LEU A CA 1
ATOM 664 C C . LEU A 1 83 ? -12.676 -10.061 -9.004 1.00 71.50 83 LEU A C 1
ATOM 666 O O . LEU A 1 83 ? -12.698 -10.477 -7.846 1.00 71.50 83 LEU A O 1
ATOM 670 N N . MET A 1 84 ? -11.543 -9.799 -9.654 1.00 84.31 84 MET A N 1
ATOM 671 C CA . MET A 1 84 ? -10.191 -9.875 -9.115 1.00 84.31 84 MET A CA 1
ATOM 672 C C . MET A 1 84 ? -9.462 -8.594 -9.505 1.00 84.31 84 MET A C 1
ATOM 674 O O . MET A 1 84 ? -9.464 -8.217 -10.674 1.00 84.31 84 MET A O 1
ATOM 678 N N . ILE A 1 85 ? -8.821 -7.931 -8.544 1.00 88.00 85 ILE A N 1
ATOM 679 C CA . ILE A 1 85 ? -8.128 -6.671 -8.816 1.00 88.00 85 ILE A CA 1
ATOM 680 C C . ILE A 1 85 ? -6.947 -6.952 -9.740 1.00 88.00 85 ILE A C 1
ATOM 682 O O . ILE A 1 85 ? -6.041 -7.704 -9.386 1.00 88.00 85 ILE A O 1
ATOM 686 N N . THR A 1 86 ? -6.930 -6.320 -10.906 1.00 90.25 86 THR A N 1
ATOM 687 C CA . THR A 1 86 ? -5.830 -6.478 -11.859 1.00 90.25 86 THR A CA 1
ATOM 688 C C . THR A 1 86 ? -4.934 -5.246 -11.815 1.00 90.25 86 THR A C 1
ATOM 690 O O . THR A 1 86 ? -5.351 -4.156 -12.206 1.00 90.25 86 THR A O 1
ATOM 693 N N . VAL A 1 87 ? -3.692 -5.409 -11.353 1.00 90.44 87 VAL A N 1
ATOM 694 C CA . VAL A 1 87 ? -2.650 -4.382 -11.491 1.00 90.44 87 VAL A CA 1
ATOM 695 C C . VAL A 1 87 ? -2.014 -4.561 -12.862 1.00 90.44 87 VAL A C 1
ATOM 697 O O . VAL A 1 87 ? -1.359 -5.568 -13.119 1.00 90.44 87 VAL A O 1
ATOM 700 N N . ARG A 1 88 ? -2.223 -3.603 -13.762 1.00 89.25 88 ARG A N 1
ATOM 701 C CA . ARG A 1 88 ? -1.776 -3.691 -15.155 1.00 89.25 88 ARG A CA 1
ATOM 702 C C . ARG A 1 88 ? -0.486 -2.909 -15.334 1.00 89.25 88 ARG A C 1
ATOM 704 O O . ARG A 1 88 ? -0.489 -1.690 -15.201 1.00 89.25 88 ARG A O 1
ATOM 711 N N . VAL A 1 89 ? 0.610 -3.583 -15.681 1.00 89.69 89 VAL A N 1
ATOM 712 C CA . VAL A 1 89 ? 1.925 -2.922 -15.822 1.00 89.69 89 VAL A CA 1
ATOM 713 C C . VAL A 1 89 ? 1.924 -1.857 -16.927 1.00 89.69 89 VAL A C 1
ATOM 715 O O . VAL A 1 89 ? 2.672 -0.893 -16.856 1.00 89.69 89 VAL A O 1
ATOM 718 N N . LYS A 1 90 ? 1.048 -1.978 -17.931 1.00 88.50 90 LYS A N 1
ATOM 719 C CA . LYS A 1 90 ? 0.898 -0.968 -18.993 1.00 88.50 90 LYS A CA 1
ATOM 720 C C . LYS A 1 90 ? 0.349 0.382 -18.506 1.00 88.50 90 LYS A C 1
ATOM 722 O O . LYS A 1 90 ? 0.542 1.377 -19.195 1.00 88.50 90 LYS A O 1
ATOM 727 N N . ASP A 1 91 ? -0.352 0.401 -17.371 1.00 88.62 91 ASP A N 1
ATOM 728 C CA . ASP A 1 91 ? -1.046 1.590 -16.865 1.00 88.62 91 ASP A CA 1
ATOM 729 C C . ASP A 1 91 ? -0.219 2.350 -15.819 1.00 88.62 91 ASP A C 1
ATOM 731 O O . ASP A 1 91 ? -0.557 3.473 -15.470 1.00 88.62 91 ASP A O 1
ATOM 735 N N . PHE A 1 92 ? 0.863 1.755 -15.311 1.00 91.38 92 PHE A N 1
ATOM 736 C CA . PHE A 1 92 ? 1.620 2.294 -14.186 1.00 91.38 92 PHE A CA 1
ATOM 737 C C . PHE A 1 92 ? 3.121 2.172 -14.426 1.00 91.38 92 PHE A C 1
ATOM 739 O O . PHE A 1 92 ? 3.610 1.218 -15.030 1.00 91.38 92 PHE A O 1
ATOM 746 N N . THR A 1 93 ? 3.890 3.119 -13.899 1.00 93.62 93 THR A N 1
ATOM 747 C CA . THR A 1 93 ? 5.347 2.973 -13.844 1.00 93.62 93 THR A CA 1
ATOM 748 C C . THR A 1 93 ? 5.744 1.810 -12.921 1.00 93.62 93 THR A C 1
ATOM 750 O O . THR A 1 93 ? 4.980 1.442 -12.024 1.00 93.62 93 THR A O 1
ATOM 753 N N . PRO A 1 94 ? 6.960 1.244 -13.054 1.00 95.00 94 PRO A N 1
ATOM 754 C CA . PRO A 1 94 ? 7.419 0.179 -12.160 1.00 95.00 94 PRO A CA 1
ATOM 755 C C . PRO A 1 94 ? 7.344 0.545 -10.669 1.00 95.00 94 PRO A C 1
ATOM 757 O O . PRO A 1 94 ? 6.977 -0.297 -9.850 1.00 95.00 94 PRO A O 1
ATOM 760 N N . ASP A 1 95 ? 7.634 1.804 -10.322 1.00 96.06 95 ASP A N 1
ATOM 761 C CA . ASP A 1 95 ? 7.568 2.304 -8.945 1.00 96.06 95 ASP A CA 1
ATOM 762 C C . ASP A 1 95 ? 6.112 2.403 -8.438 1.00 96.06 95 ASP A C 1
ATOM 764 O O . ASP A 1 95 ? 5.834 2.063 -7.288 1.00 96.06 95 ASP A O 1
ATOM 768 N N . GLU A 1 96 ? 5.164 2.807 -9.293 1.00 95.50 96 GLU A N 1
ATOM 769 C CA . GLU A 1 96 ? 3.725 2.836 -8.976 1.00 95.50 96 GLU A CA 1
ATOM 770 C C . GLU A 1 96 ? 3.138 1.427 -8.849 1.00 95.50 96 GLU A C 1
ATOM 772 O O . GLU A 1 96 ? 2.417 1.153 -7.890 1.00 95.50 96 GLU A O 1
ATOM 777 N N . CYS A 1 97 ? 3.505 0.503 -9.746 1.00 95.06 97 CYS A N 1
ATOM 778 C CA . CYS A 1 97 ? 3.188 -0.917 -9.590 1.00 95.06 97 CYS A CA 1
ATOM 779 C C . CYS A 1 97 ? 3.724 -1.456 -8.262 1.00 95.06 97 CYS A C 1
ATOM 781 O O . CYS A 1 97 ? 3.006 -2.154 -7.551 1.00 95.06 97 CYS A O 1
ATOM 783 N N . GLY A 1 98 ? 4.969 -1.123 -7.909 1.00 96.44 98 GLY A N 1
ATOM 784 C CA . GLY A 1 98 ? 5.563 -1.508 -6.632 1.00 96.44 98 GLY A CA 1
ATOM 785 C C . GLY A 1 98 ? 4.755 -0.996 -5.438 1.00 96.44 98 GLY A C 1
ATOM 786 O O . GLY A 1 98 ? 4.460 -1.764 -4.523 1.00 96.44 98 GLY A O 1
ATOM 787 N N . ALA A 1 99 ? 4.333 0.269 -5.467 1.00 96.88 99 ALA A N 1
ATOM 788 C CA . ALA A 1 99 ? 3.510 0.852 -4.410 1.00 96.88 99 ALA A CA 1
ATOM 789 C C . ALA A 1 99 ? 2.129 0.174 -4.311 1.00 96.88 99 ALA A C 1
ATOM 791 O O . ALA A 1 99 ? 1.687 -0.162 -3.212 1.00 96.88 99 ALA A O 1
ATOM 792 N N . LEU A 1 100 ? 1.473 -0.096 -5.446 1.00 96.31 100 LEU A N 1
ATOM 793 C CA . LEU A 1 100 ? 0.204 -0.831 -5.497 1.00 96.31 100 LEU A CA 1
ATOM 794 C C . LEU A 1 100 ? 0.327 -2.235 -4.912 1.00 96.31 100 LEU A C 1
ATOM 796 O O . LEU A 1 100 ? -0.493 -2.632 -4.087 1.00 96.31 100 LEU A O 1
ATOM 800 N N . ILE A 1 101 ? 1.367 -2.969 -5.307 1.00 96.38 101 ILE A N 1
ATOM 801 C CA . ILE A 1 101 ? 1.643 -4.304 -4.778 1.00 96.38 101 ILE A CA 1
ATOM 802 C C . ILE A 1 101 ? 1.856 -4.226 -3.267 1.00 96.38 101 ILE A C 1
ATOM 804 O O . ILE A 1 101 ? 1.272 -5.024 -2.545 1.00 96.38 101 ILE A O 1
ATOM 808 N N . ALA A 1 102 ? 2.616 -3.249 -2.764 1.00 97.25 102 ALA A N 1
ATOM 809 C CA . ALA A 1 102 ? 2.840 -3.103 -1.328 1.00 97.25 102 ALA A CA 1
ATOM 810 C C . ALA A 1 102 ? 1.530 -2.890 -0.545 1.00 97.25 102 ALA A C 1
ATOM 812 O O . ALA A 1 102 ? 1.318 -3.529 0.487 1.00 97.25 102 ALA A O 1
ATOM 813 N N . TYR A 1 103 ? 0.609 -2.066 -1.057 1.00 96.25 103 TYR A N 1
ATOM 814 C CA . TYR A 1 103 ? -0.730 -1.929 -0.473 1.00 96.25 103 TYR A CA 1
ATOM 815 C C . TYR A 1 103 ? -1.521 -3.247 -0.534 1.00 96.25 103 TYR A C 1
ATOM 817 O O . TYR A 1 103 ? -2.069 -3.699 0.472 1.00 96.25 103 TYR A O 1
ATOM 825 N N . LEU A 1 104 ? -1.566 -3.905 -1.689 1.00 95.50 104 LEU A N 1
ATOM 826 C CA . LEU A 1 104 ? -2.349 -5.129 -1.865 1.00 95.50 104 LEU A CA 1
ATOM 827 C C . LEU A 1 104 ? -1.788 -6.328 -1.082 1.00 95.50 104 LEU A C 1
ATOM 829 O O . LEU A 1 104 ? -2.549 -7.208 -0.681 1.00 95.50 104 LEU A O 1
ATOM 833 N N . GLU A 1 105 ? -0.481 -6.363 -0.836 1.00 96.62 105 GLU A N 1
ATOM 834 C CA . GLU A 1 105 ? 0.174 -7.309 0.070 1.00 96.62 105 GLU A CA 1
ATOM 835 C C . GLU A 1 105 ? -0.170 -7.009 1.537 1.00 96.62 105 GLU A C 1
ATOM 837 O O . GLU A 1 105 ? -0.465 -7.934 2.290 1.00 96.62 105 GLU A O 1
ATOM 842 N N . LEU A 1 106 ? -0.220 -5.730 1.938 1.00 95.81 106 LEU A N 1
ATOM 843 C CA . LEU A 1 106 ? -0.547 -5.323 3.313 1.00 95.81 106 LEU A CA 1
ATOM 844 C C . LEU A 1 106 ? -1.907 -5.854 3.784 1.00 95.81 106 LEU A C 1
ATOM 846 O O . LEU A 1 106 ? -2.054 -6.242 4.944 1.00 95.81 106 LEU A O 1
ATOM 850 N N . GLN A 1 107 ? -2.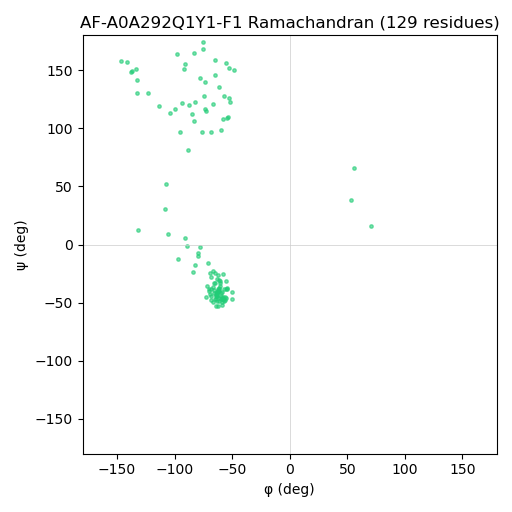902 -5.879 2.898 1.00 93.75 107 GLN A N 1
ATOM 851 C CA . GLN A 1 107 ? -4.250 -6.324 3.254 1.00 93.75 107 GLN A CA 1
ATOM 852 C C . GLN A 1 107 ? -4.424 -7.849 3.296 1.00 93.75 107 GLN A C 1
ATOM 854 O O . GLN A 1 107 ? -5.442 -8.309 3.801 1.00 93.75 107 GLN A O 1
ATOM 859 N N . LYS A 1 108 ? -3.436 -8.657 2.873 1.00 92.38 108 LYS A N 1
ATOM 860 C CA . LYS A 1 108 ? -3.535 -10.133 2.933 1.00 92.38 108 LYS A CA 1
ATOM 861 C C . LYS A 1 108 ? -3.769 -10.680 4.342 1.00 92.38 108 LYS A C 1
ATOM 863 O O . LYS A 1 108 ? -4.313 -11.768 4.496 1.00 92.38 108 LYS A O 1
ATOM 868 N N . GLU A 1 109 ? -3.362 -9.930 5.361 1.00 85.50 109 GLU A N 1
ATOM 869 C CA . GLU A 1 109 ? -3.531 -10.284 6.775 1.00 85.50 109 GLU A CA 1
ATOM 870 C C . GLU A 1 109 ? -4.861 -9.787 7.359 1.00 85.50 109 GLU A C 1
ATOM 872 O O . GLU A 1 109 ? -5.141 -9.978 8.543 1.00 85.50 109 GLU A O 1
ATOM 877 N N . TRP A 1 110 ? -5.675 -9.087 6.567 1.00 91.94 110 TRP A N 1
ATOM 878 C CA . TRP A 1 110 ? -6.926 -8.498 7.027 1.00 91.94 110 TRP A CA 1
ATOM 879 C C . TRP A 1 110 ? -8.093 -9.475 6.831 1.00 91.94 110 TRP A C 1
ATOM 881 O O . TRP A 1 110 ? -8.045 -10.349 5.965 1.00 91.94 110 TRP A O 1
ATOM 891 N N . PRO A 1 111 ? -9.172 -9.344 7.620 1.00 88.12 111 PRO A N 1
ATOM 892 C CA . PRO A 1 111 ? -10.413 -10.066 7.372 1.00 88.12 111 PRO A CA 1
ATOM 893 C C . PRO A 1 111 ? -10.923 -9.863 5.938 1.00 88.12 111 PRO A C 1
ATOM 895 O O . PRO A 1 111 ? -11.138 -8.730 5.516 1.00 88.12 111 PRO A O 1
ATOM 898 N N . ALA A 1 112 ? -11.169 -10.970 5.228 1.00 83.56 112 ALA A N 1
ATOM 899 C CA . ALA A 1 112 ? -11.651 -10.997 3.842 1.00 83.56 112 ALA A CA 1
ATOM 900 C C . ALA A 1 112 ? -10.755 -10.207 2.862 1.00 83.56 112 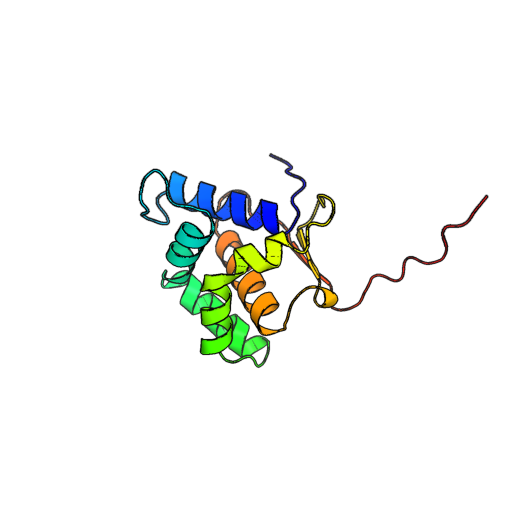ALA A C 1
ATOM 902 O O . ALA A 1 112 ? -11.203 -9.205 2.297 1.00 83.56 112 ALA A O 1
ATOM 903 N N . PRO A 1 113 ? -9.507 -10.661 2.642 1.00 88.50 113 PRO A N 1
ATOM 904 C CA . PRO A 1 113 ? -8.583 -9.952 1.781 1.00 88.50 113 PRO A CA 1
ATOM 905 C C . PRO A 1 113 ? -9.072 -9.936 0.330 1.00 88.50 113 PRO A C 1
ATOM 907 O O . PRO A 1 113 ? -9.677 -10.895 -0.161 1.00 88.50 113 PRO A O 1
ATOM 910 N N . LEU A 1 114 ? -8.789 -8.845 -0.374 1.00 89.56 114 LEU A N 1
ATOM 911 C CA . LEU A 1 114 ? -9.100 -8.718 -1.790 1.00 89.56 114 LEU A CA 1
ATOM 912 C C . LEU A 1 114 ? -8.115 -9.559 -2.609 1.00 89.56 114 LEU A C 1
ATOM 914 O O . LEU A 1 114 ? -6.897 -9.433 -2.468 1.00 89.56 114 LEU A O 1
ATOM 918 N N . ASN A 1 115 ? -8.642 -10.410 -3.487 1.00 90.19 115 ASN A N 1
ATOM 919 C CA . ASN A 1 115 ? -7.812 -11.145 -4.435 1.00 90.19 115 ASN A CA 1
ATOM 920 C C . ASN A 1 115 ? -7.327 -10.201 -5.533 1.00 90.19 115 ASN A C 1
ATOM 922 O O . ASN A 1 115 ? -8.095 -9.380 -6.042 1.00 90.19 115 ASN A O 1
ATOM 926 N N . TRP A 1 116 ? -6.068 -10.356 -5.925 1.00 92.56 116 TRP A N 1
ATOM 927 C CA . TRP A 1 116 ? -5.464 -9.537 -6.961 1.00 92.56 116 TRP A CA 1
ATOM 928 C C . TRP A 1 116 ? -4.441 -10.323 -7.780 1.00 92.56 116 TRP A C 1
ATOM 930 O O . TRP A 1 116 ? -3.903 -11.332 -7.321 1.00 92.56 116 TRP A O 1
ATOM 940 N N . VAL A 1 117 ? -4.181 -9.848 -8.995 1.00 92.38 117 VAL A N 1
ATOM 941 C CA . VAL A 1 117 ? -3.180 -10.393 -9.913 1.00 92.38 117 VAL A CA 1
ATOM 942 C C . VAL A 1 117 ? -2.402 -9.261 -10.574 1.00 92.38 117 VAL A C 1
ATOM 944 O O . VAL A 1 117 ? -2.922 -8.163 -10.785 1.00 92.38 117 VAL A O 1
ATOM 947 N N . LEU A 1 118 ? -1.140 -9.532 -10.893 1.00 91.81 118 LEU A N 1
ATOM 948 C CA . LEU A 1 118 ? -0.321 -8.661 -11.720 1.00 91.81 118 LEU A CA 1
ATOM 949 C C . LEU A 1 118 ? -0.404 -9.109 -13.182 1.00 91.81 118 LEU A C 1
ATOM 951 O O . LEU A 1 118 ? -0.036 -10.235 -13.512 1.00 91.81 118 LEU A O 1
ATOM 955 N N . GLU A 1 119 ? -0.843 -8.216 -14.059 1.00 90.12 119 GLU A N 1
ATOM 956 C CA . GLU A 1 119 ? -0.858 -8.425 -15.505 1.00 90.12 119 GLU A CA 1
ATOM 957 C C . GLU A 1 119 ? 0.412 -7.803 -16.116 1.00 90.12 119 GLU A C 1
ATOM 959 O O . GLU A 1 119 ? 0.485 -6.593 -16.347 1.00 90.12 119 GLU A O 1
ATOM 964 N N . GLU A 1 120 ? 1.437 -8.634 -16.347 1.00 80.81 120 GLU A N 1
ATOM 965 C CA . GLU A 1 120 ? 2.725 -8.207 -16.930 1.00 80.81 120 GLU A CA 1
ATOM 966 C C . GLU A 1 120 ? 2.701 -8.102 -18.465 1.00 80.81 120 GLU A C 1
ATOM 968 O O . GLU A 1 120 ? 3.552 -7.440 -19.057 1.00 80.81 120 GLU A O 1
ATOM 973 N N . LYS A 1 121 ? 1.718 -8.725 -19.125 1.00 65.06 121 LYS A N 1
ATOM 974 C CA . LYS A 1 121 ? 1.487 -8.643 -20.574 1.00 65.06 121 LYS A CA 1
ATOM 975 C C . LYS A 1 121 ? 0.010 -8.371 -20.828 1.00 65.06 121 LYS A C 1
ATOM 977 O O . LYS A 1 121 ? -0.799 -8.970 -20.128 1.00 65.06 121 LYS A O 1
ATOM 982 N N . PRO A 1 122 ? -0.355 -7.546 -21.825 1.00 52.56 122 PRO A N 1
ATOM 983 C CA . PRO A 1 122 ? -1.753 -7.420 -22.210 1.00 52.56 122 PRO A CA 1
ATOM 984 C C . PRO A 1 122 ? -2.295 -8.803 -22.580 1.00 52.56 122 PRO A C 1
ATOM 986 O O . PRO A 1 122 ? -1.687 -9.500 -23.395 1.00 52.56 122 PRO A O 1
ATOM 989 N N . VAL A 1 123 ? -3.424 -9.200 -21.988 1.00 54.47 123 VAL A N 1
ATOM 990 C CA . VAL A 1 123 ? -4.171 -10.369 -22.462 1.00 54.47 123 VAL A CA 1
ATOM 991 C C . VAL A 1 123 ? -4.529 -10.122 -23.927 1.00 54.47 123 VAL A C 1
ATOM 993 O O . VAL A 1 123 ? -5.385 -9.285 -24.235 1.00 54.47 123 VAL A O 1
ATOM 996 N N . GLU A 1 124 ? -3.868 -10.842 -24.837 1.00 45.75 124 GLU A N 1
ATOM 997 C CA . GLU A 1 124 ? -4.322 -10.973 -26.215 1.00 45.75 124 GLU A CA 1
ATOM 998 C C . GLU A 1 124 ? -5.715 -11.596 -26.162 1.00 45.75 124 GLU A C 1
ATOM 1000 O O . GLU A 1 124 ? -5.888 -12.802 -25.983 1.00 45.75 124 GLU A O 1
ATOM 1005 N N . HIS A 1 125 ? -6.739 -10.755 -26.267 1.00 51.38 125 HIS A N 1
ATOM 1006 C CA . HIS A 1 125 ? -8.068 -11.237 -26.573 1.00 51.38 125 HIS A CA 1
ATOM 1007 C C . HIS A 1 125 ? -7.981 -11.727 -28.016 1.00 51.38 125 HIS A C 1
ATOM 1009 O O . HIS A 1 125 ? -8.026 -10.926 -28.951 1.00 51.38 125 HIS A O 1
ATOM 1015 N N . GLY A 1 126 ? -7.779 -13.037 -28.186 1.00 50.34 126 GLY A N 1
ATOM 1016 C CA . GLY A 1 126 ? -7.896 -13.693 -29.483 1.00 50.34 126 GLY A CA 1
ATOM 1017 C C . GLY A 1 126 ? -9.206 -13.274 -30.161 1.00 50.34 126 GLY A C 1
ATOM 1018 O O . GLY A 1 126 ? -10.169 -12.926 -29.464 1.00 50.34 126 GLY A O 1
ATOM 1019 N N . PRO A 1 127 ? -9.249 -13.242 -31.505 1.00 48.50 127 PRO A N 1
ATOM 1020 C CA . PRO A 1 127 ? -10.372 -12.676 -32.237 1.00 48.50 127 PRO A CA 1
ATOM 1021 C C . PRO A 1 127 ? -11.675 -13.293 -31.732 1.00 48.50 127 PRO A C 1
ATOM 1023 O O . PRO A 1 127 ? -11.831 -14.515 -31.728 1.00 48.50 127 PRO A O 1
ATOM 1026 N N . LYS A 1 128 ? -12.597 -12.435 -31.271 1.00 45.47 128 LYS A N 1
ATOM 1027 C CA . LYS A 1 128 ? -13.968 -12.837 -30.956 1.00 45.47 128 LYS A CA 1
ATOM 1028 C C . LYS A 1 128 ? -14.514 -13.527 -32.200 1.00 45.47 128 LYS A C 1
ATOM 1030 O O . LYS A 1 128 ? -14.718 -12.867 -33.219 1.00 45.47 128 LYS A O 1
ATOM 1035 N N . ALA A 1 129 ? -14.701 -14.843 -32.113 1.00 47.56 129 ALA A N 1
ATOM 1036 C CA . ALA A 1 129 ? -15.377 -15.616 -33.138 1.00 47.56 129 ALA A CA 1
ATOM 1037 C C . ALA A 1 129 ? -16.741 -14.965 -33.372 1.00 47.56 129 ALA A C 1
ATOM 1039 O O . ALA A 1 129 ? -17.601 -14.940 -32.491 1.00 47.56 129 ALA A O 1
ATOM 1040 N N . THR A 1 130 ? -16.873 -14.335 -34.531 1.00 55.53 130 THR A N 1
ATOM 1041 C CA . THR A 1 130 ? -18.137 -13.824 -35.035 1.00 55.53 130 THR A CA 1
ATOM 1042 C C . THR A 1 130 ? -18.800 -15.021 -35.700 1.00 55.53 130 THR A C 1
ATOM 1044 O O . THR A 1 130 ? -18.307 -15.503 -36.719 1.00 55.53 130 THR A O 1
ATOM 1047 N N . THR A 1 131 ? -19.825 -15.560 -35.043 1.00 60.69 131 THR A N 1
ATOM 1048 C CA . THR A 1 131 ? -20.777 -16.498 -35.650 1.00 60.69 131 THR A CA 1
ATOM 1049 C C . THR A 1 131 ? -21.777 -15.717 -36.487 1.00 60.69 131 THR A C 1
ATOM 1051 O O . THR A 1 131 ? -22.174 -14.620 -36.028 1.00 60.69 131 THR A O 1
#

Mean predicted aligned error: 6.49 Å

Nearest PDB structures (foldseek):
  8p0n-assembly1_I  TM=2.466E-01  e=8.233E+00  Orthopoxvirus vaccinia